Protein AF-B2WC44-F1 (afdb_monomer_lite)

Foldseek 3Di:
DDDDDPDPDVVVVVVVVVVLVVCCVVPVPVSVCVVPPDPPPPPPDDDPDPPVVVVVVVVVVVVVVVVVVVVVVVCVVVCVVVVVVVVVVVVVCVVVVD

Structure (mmCIF, N/CA/C/O backbone):
data_AF-B2WC44-F1
#
_entry.id   AF-B2WC44-F1
#
loop_
_atom_site.group_PDB
_atom_site.id
_atom_site.type_symbol
_atom_site.label_atom_id
_atom_site.label_alt_id
_atom_site.label_comp_id
_atom_site.label_asym_id
_atom_site.label_entity_id
_atom_site.label_seq_id
_atom_site.pdbx_PDB_ins_code
_atom_site.Cartn_x
_atom_site.Cartn_y
_atom_site.Cartn_z
_atom_site.occupancy
_atom_site.B_iso_or_equiv
_atom_site.auth_seq_id
_atom_site.auth_comp_id
_atom_site.auth_asym_id
_atom_site.auth_atom_id
_atom_site.pdbx_PDB_model_num
ATOM 1 N N . MET A 1 1 ? -19.543 37.722 29.250 1.00 41.69 1 MET A N 1
ATOM 2 C CA . MET A 1 1 ? -18.172 37.913 29.759 1.00 41.69 1 MET A CA 1
ATOM 3 C C . MET A 1 1 ? -17.901 36.778 30.733 1.00 41.69 1 MET A C 1
ATOM 5 O O . MET A 1 1 ? -18.285 36.881 31.885 1.00 41.69 1 MET A O 1
ATOM 9 N N . THR A 1 2 ? -17.352 35.666 30.252 1.00 38.41 2 THR A N 1
ATOM 10 C CA . THR A 1 2 ? -16.855 34.563 31.086 1.00 38.41 2 THR A CA 1
ATOM 11 C C . THR A 1 2 ? -15.733 33.884 30.315 1.00 38.41 2 THR A C 1
ATOM 13 O O . THR A 1 2 ? -15.812 33.677 29.107 1.00 38.41 2 THR A O 1
ATOM 16 N N . ILE A 1 3 ? -14.639 33.677 31.026 1.00 46.59 3 ILE A N 1
ATOM 17 C CA . ILE A 1 3 ? -13.286 33.472 30.534 1.00 46.59 3 ILE A CA 1
ATOM 18 C C . ILE A 1 3 ? -13.059 31.958 30.575 1.00 46.59 3 ILE A C 1
ATOM 20 O O . ILE A 1 3 ? -13.085 31.391 31.663 1.00 46.59 3 ILE A O 1
ATOM 24 N N . GLN A 1 4 ? -12.880 31.283 29.437 1.00 44.16 4 GLN A N 1
ATOM 25 C CA . GLN A 1 4 ? -12.336 29.920 29.444 1.00 44.16 4 GLN A CA 1
ATOM 26 C C . GLN A 1 4 ? -10.820 30.028 29.334 1.00 44.16 4 GLN A C 1
ATOM 28 O O . GLN A 1 4 ? -10.249 30.156 28.255 1.00 44.16 4 GLN A O 1
ATOM 33 N N . THR A 1 5 ? -10.182 30.059 30.499 1.00 44.47 5 THR A N 1
ATOM 34 C CA . THR A 1 5 ? -8.737 29.954 30.657 1.00 44.47 5 THR A CA 1
ATOM 35 C C . THR A 1 5 ? -8.300 28.551 30.247 1.00 44.47 5 THR A C 1
ATOM 37 O O . THR A 1 5 ? -8.583 27.569 30.933 1.00 44.47 5 THR A O 1
ATOM 40 N N . THR A 1 6 ? -7.625 28.457 29.108 1.00 52.72 6 THR A N 1
ATOM 41 C CA . THR A 1 6 ? -6.859 27.285 28.687 1.00 52.72 6 THR A CA 1
ATOM 42 C C . THR A 1 6 ? -5.605 27.188 29.553 1.00 52.72 6 THR A C 1
ATOM 44 O O . THR A 1 6 ? -4.563 27.743 29.206 1.00 52.72 6 THR A O 1
ATOM 47 N N . THR A 1 7 ? -5.708 26.520 30.697 1.00 50.88 7 THR A N 1
ATOM 48 C CA . THR A 1 7 ? -4.551 26.183 31.528 1.00 50.88 7 THR A CA 1
ATOM 49 C C . THR A 1 7 ? -4.413 24.668 31.525 1.00 50.88 7 THR A C 1
ATOM 51 O O . THR A 1 7 ? -5.183 23.965 32.176 1.00 50.88 7 THR A O 1
ATOM 54 N N . THR A 1 8 ? -3.457 24.168 30.740 1.00 55.00 8 THR A N 1
ATOM 55 C CA . THR A 1 8 ? -2.962 22.787 30.787 1.00 55.00 8 THR A CA 1
ATOM 56 C C . THR A 1 8 ? -2.292 22.573 32.143 1.00 55.00 8 THR A C 1
ATOM 58 O O . THR A 1 8 ? -1.073 22.611 32.262 1.00 55.00 8 THR A O 1
ATOM 61 N N . GLU A 1 9 ? -3.099 22.427 33.188 1.00 61.50 9 GLU A N 1
ATOM 62 C CA . GLU A 1 9 ? -2.637 22.215 34.554 1.00 61.50 9 GLU A CA 1
ATOM 63 C C . GLU A 1 9 ? -2.767 20.729 34.901 1.00 61.50 9 GLU A C 1
ATOM 65 O O . GLU A 1 9 ? -3.780 20.105 34.565 1.00 61.50 9 GLU A O 1
ATOM 70 N N . PRO A 1 10 ? -1.795 20.150 35.627 1.00 65.94 10 PRO A N 1
ATOM 71 C CA . PRO A 1 10 ? -1.817 18.748 36.063 1.00 65.94 10 PRO A CA 1
ATOM 72 C C . PRO A 1 10 ? -3.117 18.354 36.791 1.00 65.94 10 PRO A C 1
ATOM 74 O O . PRO A 1 10 ? -3.493 17.183 36.801 1.00 65.94 10 PRO A O 1
ATOM 77 N N . ILE A 1 11 ? -3.837 19.336 37.344 1.00 70.50 11 ILE A N 1
ATOM 78 C CA . ILE A 1 11 ? -5.143 19.188 37.995 1.00 70.50 11 ILE A CA 1
ATOM 79 C C . ILE A 1 11 ? -6.224 18.690 37.023 1.00 70.50 11 ILE A C 1
ATOM 81 O O . ILE A 1 11 ? -6.994 17.800 37.374 1.00 70.50 11 ILE A O 1
ATOM 85 N N . GLN A 1 12 ? -6.279 19.211 35.793 1.00 82.25 12 GLN A N 1
ATOM 86 C CA . GLN A 1 12 ? -7.280 18.772 34.813 1.00 82.25 12 GLN A CA 1
ATOM 87 C C . GLN A 1 12 ? -7.015 17.338 34.356 1.00 82.25 12 GLN A C 1
ATOM 89 O O . GLN A 1 12 ? -7.940 16.545 34.208 1.00 82.25 12 GLN A O 1
ATOM 94 N N . LEU A 1 13 ? -5.740 16.985 34.189 1.00 85.56 13 LEU A N 1
ATOM 95 C CA . LEU A 1 13 ? -5.342 15.637 33.805 1.00 85.56 13 LEU A CA 1
ATOM 96 C C . LEU A 1 13 ? -5.676 14.626 34.908 1.00 85.56 13 LEU A C 1
ATOM 98 O O . LEU A 1 13 ? -6.230 13.569 34.617 1.00 85.56 13 LEU A O 1
ATOM 102 N N . ALA A 1 14 ? -5.410 14.964 36.172 1.00 88.81 14 ALA A N 1
ATOM 103 C CA . ALA A 1 14 ? -5.788 14.127 37.308 1.00 88.81 14 ALA A CA 1
ATOM 104 C C . ALA A 1 14 ? -7.308 13.903 37.384 1.00 88.81 14 ALA A C 1
ATOM 106 O O . ALA A 1 14 ? -7.742 12.777 37.624 1.00 88.81 14 ALA A O 1
ATOM 107 N N . GLN A 1 15 ? -8.111 14.939 37.116 1.00 87.38 15 GLN A N 1
ATOM 108 C CA . GLN A 1 15 ? -9.569 14.824 37.080 1.00 87.38 15 GLN A CA 1
ATOM 109 C C . GLN A 1 15 ? -10.037 13.889 35.959 1.00 87.38 15 GLN A C 1
ATOM 111 O O . GLN A 1 15 ? -10.810 12.973 36.215 1.00 87.38 15 GLN A O 1
ATOM 116 N N . ILE A 1 16 ? -9.506 14.051 34.743 1.00 89.44 16 ILE A N 1
ATOM 117 C CA . ILE A 1 16 ? -9.841 13.189 33.599 1.00 89.44 16 ILE A CA 1
ATOM 118 C C . ILE A 1 16 ? -9.464 11.727 33.880 1.00 89.44 16 ILE A C 1
ATOM 120 O O . ILE A 1 16 ? -10.231 10.817 33.570 1.00 89.44 16 ILE A O 1
ATOM 124 N N . LEU A 1 17 ? -8.300 11.478 34.489 1.00 89.06 17 LEU A N 1
ATOM 125 C CA . LEU A 1 17 ? -7.885 10.124 34.865 1.00 89.06 17 LEU A CA 1
ATOM 126 C C . LEU A 1 17 ? -8.759 9.536 35.981 1.00 89.06 17 LEU A C 1
ATOM 128 O O . LEU A 1 17 ? -9.058 8.342 35.949 1.00 89.06 17 LEU A O 1
ATOM 132 N N . SER A 1 18 ? -9.185 10.360 36.941 1.00 91.19 18 SER A N 1
ATOM 133 C CA . SER A 1 18 ? -10.131 9.956 37.982 1.00 91.19 18 SER A CA 1
ATOM 134 C C . SER A 1 18 ? -11.479 9.567 37.371 1.00 91.19 18 SER A C 1
ATOM 136 O O . SER A 1 18 ? -11.984 8.480 37.650 1.00 91.19 18 SER A O 1
ATOM 138 N N . ASP A 1 19 ? -12.017 10.402 36.479 1.00 89.81 19 ASP A N 1
ATOM 139 C CA . ASP A 1 19 ? -13.291 10.167 35.797 1.00 89.81 19 ASP A CA 1
ATOM 140 C C . ASP A 1 19 ? -13.231 8.907 34.914 1.00 89.81 19 ASP A C 1
ATOM 142 O O . ASP A 1 19 ? -14.149 8.086 34.945 1.00 89.81 19 ASP A O 1
ATOM 146 N N . LEU A 1 20 ? -12.124 8.680 34.191 1.00 89.38 20 LEU A N 1
ATOM 147 C CA . LEU A 1 20 ? -11.918 7.452 33.411 1.00 89.38 20 LEU A CA 1
ATOM 148 C C . LEU A 1 20 ? -11.824 6.203 34.290 1.00 89.38 20 LEU A C 1
ATOM 150 O O . LEU A 1 20 ? -12.330 5.147 33.909 1.00 89.38 20 LEU A O 1
ATOM 154 N N . ASN A 1 21 ? -11.193 6.294 35.461 1.00 89.75 21 ASN A N 1
ATOM 155 C CA . ASN A 1 21 ? -11.090 5.163 36.377 1.00 89.75 21 ASN A CA 1
ATOM 156 C C . ASN A 1 21 ? -12.447 4.815 37.012 1.00 89.75 21 ASN A C 1
ATOM 158 O O . ASN A 1 21 ? -12.797 3.638 37.105 1.00 89.75 21 ASN A O 1
ATOM 162 N N . SER A 1 22 ? -13.239 5.824 37.386 1.00 90.25 22 SER A N 1
ATOM 163 C CA . SER A 1 22 ? -14.622 5.634 37.834 1.00 90.25 22 SER A CA 1
ATOM 164 C C . SER A 1 22 ? -15.498 5.044 36.730 1.00 90.25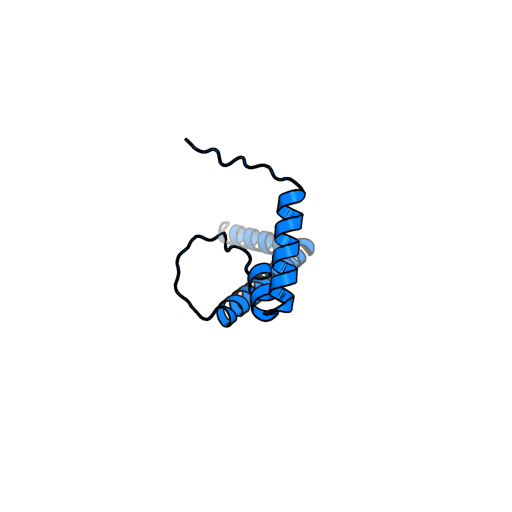 22 SER A C 1
ATOM 166 O O . SER A 1 22 ? -16.236 4.092 36.979 1.00 90.25 22 SER A O 1
ATOM 168 N N . LEU A 1 23 ? -15.379 5.542 35.496 1.00 87.88 23 LEU A N 1
ATOM 169 C CA . LEU A 1 23 ? -16.125 5.005 34.362 1.00 87.88 23 LEU A CA 1
ATOM 170 C C . LEU A 1 23 ? -15.734 3.555 34.073 1.00 87.88 23 LEU A C 1
ATOM 172 O O . LEU A 1 23 ? -16.614 2.737 33.856 1.00 87.88 23 LEU A O 1
ATOM 176 N N . ARG A 1 24 ? -14.447 3.198 34.165 1.00 87.81 24 ARG A N 1
ATOM 177 C CA . ARG A 1 24 ? -13.984 1.810 34.017 1.00 87.81 24 ARG A CA 1
ATOM 178 C C . ARG A 1 24 ? -14.586 0.869 35.066 1.00 87.81 24 ARG A C 1
ATOM 180 O O . ARG A 1 24 ? -14.791 -0.302 34.761 1.00 87.81 24 ARG A O 1
ATOM 187 N N . ALA A 1 25 ? -14.847 1.352 36.282 1.00 85.88 25 ALA A N 1
ATOM 188 C CA . ALA A 1 25 ? -15.472 0.554 37.337 1.00 85.88 25 ALA A CA 1
ATOM 189 C C . ALA A 1 25 ? -16.966 0.286 37.072 1.00 85.88 25 ALA A C 1
ATOM 191 O O . ALA A 1 25 ? -17.466 -0.770 37.455 1.00 85.88 25 ALA A O 1
ATOM 192 N N . CYS A 1 26 ? -17.660 1.217 36.410 1.00 88.81 26 CYS A N 1
ATOM 193 C CA . CYS A 1 26 ? -19.083 1.098 36.079 1.00 88.81 26 CYS A CA 1
ATOM 194 C C . CYS A 1 26 ? -19.330 0.424 34.717 1.00 88.81 26 CYS A C 1
ATOM 196 O O . CYS A 1 26 ? -20.217 -0.416 34.601 1.00 88.81 26 CYS A O 1
ATOM 198 N N . ASP A 1 27 ? -18.552 0.794 33.698 1.00 89.38 27 ASP A N 1
ATOM 199 C CA . ASP A 1 27 ? -18.620 0.287 32.327 1.00 89.38 27 ASP A CA 1
ATOM 200 C C . ASP A 1 27 ? -17.212 0.249 31.685 1.00 89.38 27 ASP A C 1
ATOM 202 O O . ASP A 1 27 ? -16.719 1.241 31.125 1.00 89.38 27 ASP A O 1
ATOM 206 N N . PRO A 1 28 ? -16.545 -0.918 31.729 1.00 87.62 28 PRO A N 1
ATOM 207 C CA . PRO A 1 28 ? -15.235 -1.101 31.117 1.00 87.62 28 PRO A CA 1
ATOM 208 C C . PRO A 1 28 ? -15.232 -0.893 29.595 1.00 87.62 28 PRO A C 1
ATOM 210 O O . PRO A 1 28 ? -14.202 -0.504 29.040 1.00 87.62 28 PRO A O 1
ATOM 213 N N . SER A 1 29 ? -16.352 -1.163 28.915 1.00 85.56 29 SER A N 1
ATOM 214 C CA . SER A 1 29 ? -16.448 -1.074 27.456 1.00 85.56 29 SER A CA 1
ATOM 215 C C . SER A 1 29 ? -16.510 0.383 27.004 1.00 85.56 29 SER A C 1
ATOM 217 O O . SER A 1 29 ? -15.743 0.782 26.123 1.00 85.56 29 SER A O 1
ATOM 219 N N . ALA A 1 30 ? -17.330 1.201 27.669 1.00 83.00 30 ALA A N 1
ATOM 220 C CA . ALA A 1 30 ? -17.410 2.636 27.404 1.00 83.00 30 ALA A CA 1
ATOM 221 C C . ALA A 1 30 ? -16.078 3.355 27.683 1.00 83.00 30 ALA A C 1
ATOM 223 O O . ALA A 1 30 ? -15.644 4.188 26.886 1.00 83.00 30 ALA A O 1
ATOM 224 N N . ALA A 1 31 ? -15.385 2.999 28.771 1.00 86.62 31 ALA A N 1
ATOM 225 C CA . ALA A 1 31 ? -14.075 3.570 29.088 1.00 86.62 31 ALA A CA 1
ATOM 226 C C . ALA A 1 31 ? -13.025 3.268 27.999 1.00 86.62 31 ALA A C 1
ATOM 228 O O . ALA A 1 31 ? -12.264 4.153 27.602 1.00 86.62 31 ALA A O 1
ATOM 229 N N . LEU A 1 32 ? -13.001 2.035 27.477 1.00 84.44 32 LEU A N 1
ATOM 230 C CA . LEU A 1 32 ? -12.091 1.638 26.399 1.00 84.44 32 LEU A CA 1
ATOM 231 C C . LEU A 1 32 ? -12.435 2.366 25.092 1.00 84.44 32 LEU A C 1
ATOM 233 O O . LEU A 1 32 ? -11.534 2.853 24.409 1.00 84.44 32 LEU A O 1
ATOM 237 N N . ALA A 1 33 ? -13.723 2.513 24.773 1.00 85.12 33 ALA A N 1
ATOM 238 C CA . ALA A 1 33 ? -14.176 3.243 23.591 1.00 85.12 33 ALA A CA 1
ATOM 239 C C . ALA A 1 33 ? -13.693 4.704 23.586 1.00 85.12 33 ALA A C 1
ATOM 241 O O . ALA A 1 33 ? -13.211 5.173 22.564 1.00 85.12 33 ALA A O 1
ATOM 242 N N . LEU A 1 34 ? -13.727 5.407 24.723 1.00 82.75 34 LEU A N 1
ATOM 243 C CA . LEU A 1 34 ? -13.266 6.801 24.807 1.00 82.75 34 LEU A CA 1
ATOM 244 C C . LEU A 1 34 ? -11.748 6.959 24.631 1.00 82.75 34 LEU A C 1
ATOM 246 O O . LEU A 1 34 ? -11.302 7.935 24.035 1.00 82.75 34 LEU A O 1
ATOM 250 N N . VAL A 1 35 ? -10.951 6.008 25.129 1.00 83.25 35 VAL A N 1
ATOM 251 C CA . VAL A 1 35 ? -9.481 6.032 24.981 1.00 83.25 35 VAL A CA 1
ATOM 252 C C . VAL A 1 35 ? -9.050 5.605 23.576 1.00 83.25 35 VAL A C 1
ATOM 254 O O . VAL A 1 35 ? -8.064 6.109 23.041 1.00 83.25 35 VAL A O 1
ATOM 257 N N . SER A 1 36 ? -9.782 4.668 22.975 1.00 82.12 36 SER A N 1
ATOM 258 C CA . SER A 1 36 ? -9.507 4.162 21.625 1.00 82.12 36 SER A CA 1
ATOM 259 C C . SER A 1 36 ? -10.093 5.037 20.517 1.00 82.12 36 SER A C 1
ATOM 261 O O . SER A 1 36 ? -9.591 4.996 19.393 1.00 82.12 36 SER A O 1
ATOM 263 N N . ALA A 1 37 ? -11.094 5.870 20.825 1.00 73.06 37 ALA A N 1
ATOM 264 C CA . ALA A 1 37 ? -11.619 6.900 19.940 1.00 73.06 37 ALA A CA 1
ATOM 265 C C . ALA A 1 37 ? -10.579 8.010 19.761 1.00 73.06 37 ALA A C 1
ATOM 267 O O . ALA A 1 37 ? -10.638 9.090 20.349 1.00 73.06 37 ALA A O 1
ATOM 268 N N . ARG A 1 38 ? -9.589 7.734 18.916 1.00 66.56 38 ARG A N 1
ATOM 269 C CA . ARG A 1 38 ? -8.680 8.749 18.405 1.00 66.56 38 ARG A CA 1
ATOM 270 C C . ARG A 1 38 ? -9.543 9.784 17.674 1.00 66.56 38 ARG A C 1
ATOM 272 O O . ARG A 1 38 ? -10.311 9.380 16.798 1.00 66.56 38 ARG A O 1
ATOM 279 N N . PRO A 1 39 ? -9.469 11.086 18.005 1.00 58.94 39 PRO A N 1
ATOM 280 C CA . PRO A 1 39 ? -10.213 12.089 17.262 1.00 58.94 39 PRO A CA 1
ATOM 281 C C . PRO A 1 39 ? -9.764 11.997 15.807 1.00 58.94 39 PRO A C 1
ATOM 283 O O . PRO A 1 39 ? -8.595 12.226 15.492 1.00 58.94 39 PRO A O 1
ATOM 286 N N . ASN A 1 40 ? -10.679 11.584 14.934 1.00 53.91 40 ASN A N 1
ATOM 287 C CA . ASN A 1 40 ? -10.431 11.549 13.508 1.00 53.91 40 ASN A CA 1
ATOM 288 C C . ASN A 1 40 ? -10.324 13.014 13.074 1.00 53.91 40 ASN A C 1
ATOM 290 O O . ASN A 1 40 ? -11.329 13.690 12.877 1.00 53.91 40 ASN A O 1
ATOM 294 N N . THR A 1 41 ? -9.104 13.542 12.984 1.00 53.25 41 THR A N 1
ATOM 295 C CA . THR A 1 41 ? -8.847 14.911 12.508 1.00 53.25 41 THR A CA 1
ATOM 296 C C . THR A 1 41 ? -9.197 15.082 11.028 1.00 53.25 41 THR A C 1
ATOM 298 O O . THR A 1 41 ? -9.035 16.165 10.476 1.00 53.25 41 THR A O 1
ATOM 301 N N . ASN A 1 42 ? -9.705 14.032 10.381 1.00 47.66 42 ASN A N 1
ATOM 302 C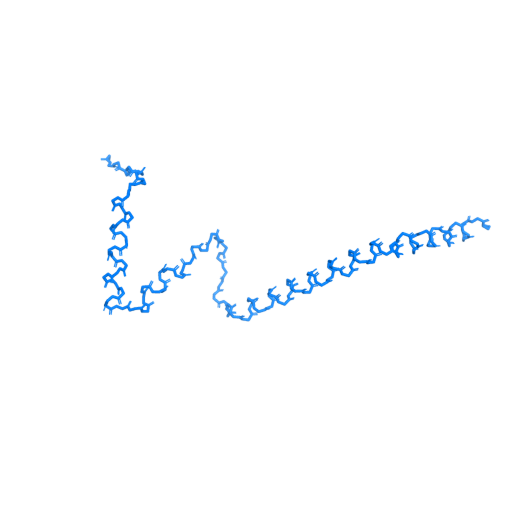 CA . ASN A 1 42 ? -10.283 14.088 9.055 1.00 47.66 42 ASN A CA 1
ATOM 303 C C . ASN A 1 42 ? -11.764 14.457 9.168 1.00 47.66 42 ASN A C 1
ATOM 305 O O . ASN A 1 42 ? -12.641 13.599 9.229 1.00 47.66 42 ASN A O 1
ATOM 309 N N . THR A 1 43 ? -12.045 15.755 9.133 1.00 49.47 43 THR A N 1
ATOM 310 C CA . THR A 1 43 ? -13.379 16.347 8.943 1.00 49.47 43 THR A CA 1
ATOM 311 C C . THR A 1 43 ? -13.979 16.078 7.553 1.00 49.47 43 THR A C 1
ATOM 313 O O . THR A 1 43 ? -14.782 16.865 7.058 1.00 49.47 43 THR A O 1
ATOM 316 N N . ASN A 1 44 ? -13.654 14.952 6.915 1.00 45.72 44 ASN A N 1
ATOM 317 C CA . ASN A 1 44 ? -14.325 14.528 5.695 1.00 45.72 44 ASN A CA 1
ATOM 318 C C . ASN A 1 44 ? -15.465 13.586 6.061 1.00 45.72 44 ASN A C 1
ATOM 320 O O . ASN A 1 44 ? -15.308 12.367 6.111 1.00 45.72 44 ASN A O 1
ATOM 324 N N . THR A 1 45 ? -16.624 14.196 6.311 1.00 51.75 45 THR A N 1
ATOM 325 C CA . THR A 1 45 ? -17.941 13.563 6.266 1.00 51.75 45 THR A CA 1
ATOM 326 C C . THR A 1 45 ? -18.020 12.611 5.077 1.00 51.75 45 THR A C 1
ATOM 328 O O . THR A 1 45 ? -18.250 13.029 3.946 1.00 51.75 45 THR A O 1
ATOM 331 N N . THR A 1 46 ? -17.846 11.320 5.333 1.00 49.88 46 THR A N 1
ATOM 332 C CA . THR A 1 46 ? -18.254 10.272 4.405 1.00 49.88 46 THR A CA 1
ATOM 333 C C . THR A 1 46 ? -18.814 9.126 5.234 1.00 49.88 46 THR A C 1
ATOM 335 O O . THR A 1 46 ? -18.246 8.752 6.254 1.00 49.88 46 THR A O 1
ATOM 338 N N . ALA A 1 47 ? -20.000 8.686 4.824 1.00 51.09 47 ALA A N 1
ATOM 339 C CA . ALA A 1 47 ? -20.915 7.745 5.461 1.00 51.09 47 ALA A CA 1
ATOM 340 C C . ALA A 1 47 ? -20.261 6.493 6.089 1.00 51.09 47 ALA A C 1
ATOM 342 O O . ALA A 1 47 ? -19.165 6.108 5.674 1.00 51.09 47 ALA A O 1
ATOM 343 N N . PRO A 1 48 ? -20.952 5.803 7.027 1.00 50.88 48 PRO A N 1
ATOM 344 C CA . PRO A 1 48 ? -20.477 4.551 7.609 1.00 50.88 48 PRO A CA 1
ATOM 345 C C . PRO A 1 48 ? -20.386 3.482 6.513 1.00 50.88 48 PRO A C 1
ATOM 347 O O . PRO A 1 48 ? -21.355 2.812 6.172 1.00 50.88 48 PRO A O 1
ATOM 350 N N . THR A 1 49 ? -19.200 3.363 5.935 1.00 59.00 49 THR A N 1
ATOM 351 C CA . THR A 1 49 ? -18.778 2.266 5.061 1.00 59.00 49 THR A CA 1
ATOM 352 C C . THR A 1 49 ? -18.014 1.294 5.965 1.00 59.00 49 THR A C 1
ATOM 354 O O . THR A 1 49 ? -17.363 1.771 6.898 1.00 59.00 49 THR A O 1
ATOM 357 N N . PRO A 1 50 ? -18.117 -0.040 5.802 1.00 54.12 50 PRO A N 1
ATOM 358 C CA . PRO A 1 50 ? -17.502 -0.996 6.726 1.00 54.12 50 PRO A CA 1
ATOM 359 C C . PRO A 1 50 ? -15.991 -0.752 6.841 1.00 54.12 50 PRO A C 1
ATOM 361 O O . PRO A 1 50 ? -15.220 -1.124 5.959 1.00 54.12 50 PRO A O 1
ATOM 364 N N . ALA A 1 51 ? -15.585 -0.117 7.945 1.00 58.97 51 ALA A N 1
ATOM 365 C CA . ALA A 1 51 ? -14.217 0.336 8.190 1.00 58.97 51 ALA A CA 1
ATOM 366 C C . ALA A 1 51 ? -13.196 -0.811 8.120 1.00 58.97 51 ALA A C 1
ATOM 368 O O . ALA A 1 51 ? -12.086 -0.612 7.644 1.00 58.97 51 ALA A O 1
ATOM 369 N N . SER A 1 52 ? -13.608 -2.030 8.484 1.00 59.84 52 SER A N 1
ATOM 370 C CA . SER A 1 52 ? -12.755 -3.224 8.436 1.00 59.84 52 SER A CA 1
ATOM 371 C C . SER A 1 52 ? -12.247 -3.535 7.025 1.00 59.84 52 SER A C 1
ATOM 373 O O . SER A 1 52 ? -11.054 -3.728 6.840 1.00 59.84 52 SER A O 1
ATOM 375 N N . THR A 1 53 ? -13.113 -3.544 6.009 1.00 60.09 53 THR A N 1
ATOM 376 C CA . THR A 1 53 ? -12.683 -3.922 4.652 1.00 60.09 53 THR A CA 1
ATOM 377 C C . THR A 1 53 ? -11.811 -2.839 4.024 1.00 60.09 53 THR A C 1
ATOM 379 O O . THR A 1 53 ? -10.887 -3.139 3.273 1.00 60.09 53 THR A O 1
ATOM 382 N N . GLN A 1 54 ? -12.085 -1.571 4.332 1.00 65.31 54 GLN A N 1
ATOM 383 C CA . GLN A 1 54 ? -11.327 -0.457 3.775 1.00 65.31 54 GLN A CA 1
ATOM 384 C C . GLN A 1 54 ? -9.922 -0.372 4.388 1.00 65.31 54 GLN A C 1
ATOM 386 O O . GLN A 1 54 ? -8.956 -0.225 3.641 1.00 65.31 54 GLN A O 1
ATOM 391 N N . GLU A 1 55 ? -9.790 -0.564 5.704 1.00 72.94 55 GLU A N 1
ATOM 392 C CA . GLU A 1 55 ? -8.490 -0.648 6.383 1.00 72.94 55 GLU A CA 1
ATOM 393 C C . GLU A 1 55 ? -7.635 -1.805 5.853 1.00 72.94 55 GLU A C 1
ATOM 395 O O . GLU A 1 55 ? -6.457 -1.600 5.554 1.00 72.94 55 GLU A O 1
ATOM 400 N N . ASP A 1 56 ? -8.228 -2.981 5.633 1.00 77.69 56 ASP A N 1
ATOM 401 C CA . ASP A 1 56 ? -7.512 -4.130 5.070 1.00 77.69 56 ASP A CA 1
ATOM 402 C C . ASP A 1 56 ? -6.992 -3.833 3.651 1.00 77.69 56 ASP A C 1
ATOM 404 O O . ASP A 1 56 ? -5.835 -4.113 3.332 1.00 77.69 56 ASP A O 1
ATOM 408 N N . THR A 1 57 ? -7.799 -3.185 2.800 1.00 89.31 57 THR A N 1
ATOM 409 C CA . THR A 1 57 ? -7.357 -2.796 1.444 1.00 89.31 57 THR A CA 1
ATOM 410 C C . THR A 1 57 ? -6.286 -1.705 1.441 1.00 89.31 57 THR A C 1
ATOM 412 O O . THR A 1 57 ? -5.433 -1.667 0.553 1.00 89.31 57 THR A O 1
ATOM 415 N N . GLU A 1 58 ? -6.318 -0.785 2.405 1.00 90.19 58 GLU A N 1
ATOM 416 C CA . GLU A 1 58 ? -5.291 0.243 2.587 1.00 90.19 58 GLU A CA 1
ATOM 417 C C . GLU A 1 58 ? -3.967 -0.398 3.022 1.00 90.19 58 GLU A C 1
ATOM 419 O O . GLU A 1 58 ? -2.909 -0.076 2.480 1.00 90.19 58 GLU A O 1
ATOM 424 N N . LEU A 1 59 ? -4.038 -1.352 3.956 1.00 93.56 59 LEU A N 1
ATOM 425 C CA . LEU A 1 59 ? -2.886 -2.080 4.473 1.00 93.56 59 LEU A CA 1
ATOM 426 C C . LEU A 1 59 ? -2.220 -2.925 3.382 1.00 93.56 59 LEU A C 1
ATOM 428 O O . LEU A 1 59 ? -0.996 -2.893 3.252 1.00 93.56 59 LEU A O 1
ATOM 432 N N . GLU A 1 60 ? -3.003 -3.649 2.580 1.00 94.44 60 GLU A N 1
ATOM 433 C CA . GLU A 1 60 ? -2.476 -4.414 1.443 1.00 94.44 60 GLU A CA 1
ATOM 434 C C . GLU A 1 60 ? -1.814 -3.495 0.412 1.00 94.44 60 GLU A C 1
ATOM 436 O O . GLU A 1 60 ? -0.665 -3.722 0.030 1.00 94.44 60 GLU A O 1
ATOM 441 N N . ARG A 1 61 ? -2.452 -2.369 0.064 1.00 95.62 61 ARG A N 1
ATOM 442 C CA . ARG A 1 61 ? -1.837 -1.375 -0.830 1.00 95.62 61 ARG A CA 1
ATOM 443 C C . ARG A 1 61 ? -0.531 -0.815 -0.271 1.00 95.62 61 ARG A C 1
ATOM 445 O O . ARG A 1 61 ? 0.421 -0.634 -1.027 1.00 95.62 61 ARG A O 1
ATOM 452 N N . ALA A 1 62 ? -0.454 -0.553 1.033 1.00 96.12 62 ALA A N 1
ATOM 453 C CA . ALA A 1 62 ? 0.772 -0.077 1.667 1.00 96.12 62 ALA A CA 1
ATOM 454 C C . ALA A 1 62 ? 1.903 -1.120 1.596 1.00 96.12 62 ALA A C 1
ATOM 456 O O . ALA A 1 62 ? 3.052 -0.756 1.329 1.00 96.12 62 ALA A O 1
ATOM 457 N N . LYS A 1 63 ? 1.590 -2.411 1.784 1.00 95.94 63 LYS A N 1
ATOM 458 C CA . LYS A 1 63 ? 2.558 -3.513 1.635 1.00 95.94 63 LYS A CA 1
ATOM 459 C C . LYS A 1 63 ? 3.072 -3.620 0.202 1.00 9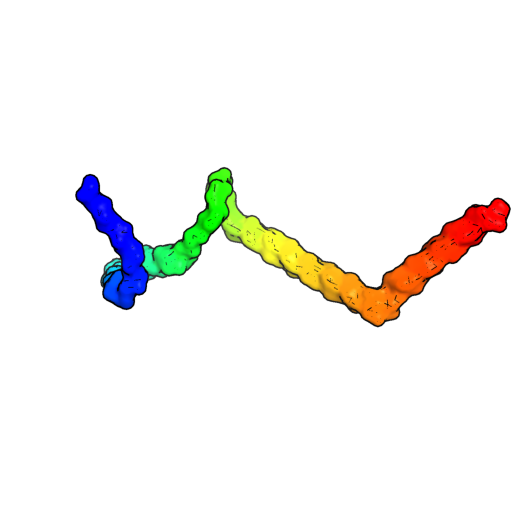5.94 63 LYS A C 1
ATOM 461 O O . LYS A 1 63 ? 4.284 -3.725 0.006 1.00 95.94 63 LYS A O 1
ATOM 466 N N . ASP A 1 64 ? 2.180 -3.534 -0.781 1.00 96.88 64 ASP A N 1
ATOM 467 C CA . ASP A 1 64 ? 2.545 -3.566 -2.200 1.00 96.88 64 ASP A CA 1
ATOM 468 C C . ASP A 1 64 ? 3.489 -2.416 -2.562 1.00 96.88 64 ASP A C 1
ATOM 470 O O . ASP A 1 64 ? 4.508 -2.617 -3.227 1.00 96.88 64 ASP A O 1
ATOM 474 N N . LEU A 1 65 ? 3.203 -1.213 -2.060 1.00 97.31 65 LEU A N 1
ATOM 475 C CA . LEU A 1 65 ? 4.035 -0.029 -2.275 1.00 97.31 65 LEU A CA 1
ATOM 476 C C . LEU A 1 65 ? 5.432 -0.191 -1.662 1.00 97.31 65 LEU A C 1
ATOM 478 O O . LEU A 1 65 ? 6.432 0.192 -2.273 1.00 97.31 65 LEU A O 1
ATOM 482 N N . LEU A 1 66 ? 5.515 -0.796 -0.474 1.00 97.38 66 LEU A N 1
ATOM 483 C CA . LEU A 1 66 ? 6.782 -1.061 0.205 1.00 97.38 66 LEU A CA 1
ATOM 484 C C . LEU A 1 66 ? 7.625 -2.097 -0.552 1.00 97.38 66 LEU A C 1
ATOM 486 O O . LEU A 1 66 ? 8.830 -1.905 -0.735 1.00 97.38 66 LEU A O 1
ATOM 490 N N . LYS A 1 67 ? 6.984 -3.171 -1.026 1.00 97.50 67 LYS A N 1
ATOM 491 C CA . LYS A 1 67 ? 7.619 -4.201 -1.852 1.00 97.50 67 LYS A CA 1
ATOM 492 C C . LYS A 1 67 ? 8.151 -3.603 -3.153 1.00 97.50 67 LYS A C 1
ATOM 494 O O . LYS A 1 67 ? 9.322 -3.795 -3.474 1.00 97.50 67 LYS A O 1
ATOM 499 N N . LEU A 1 68 ? 7.334 -2.810 -3.845 1.00 97.00 68 LEU A N 1
ATOM 500 C CA . LEU A 1 68 ? 7.742 -2.133 -5.073 1.00 97.00 68 LEU A CA 1
ATOM 501 C C . LEU A 1 68 ? 8.933 -1.193 -4.831 1.00 97.00 68 LEU A C 1
ATOM 503 O O . LEU A 1 68 ? 9.889 -1.196 -5.603 1.00 97.00 68 LEU A O 1
ATOM 507 N N . HIS A 1 69 ? 8.915 -0.413 -3.744 1.00 96.44 69 HIS A N 1
ATOM 508 C CA . HIS A 1 69 ? 10.040 0.451 -3.380 1.00 96.44 69 HIS A CA 1
ATOM 509 C C . HIS A 1 69 ? 11.332 -0.348 -3.184 1.00 96.44 69 HIS A C 1
ATOM 511 O O . HIS A 1 69 ? 12.390 0.061 -3.668 1.00 96.44 69 HIS A O 1
ATOM 517 N N . TYR A 1 70 ? 11.247 -1.481 -2.489 1.00 97.12 70 TYR A N 1
ATOM 518 C CA . TYR A 1 70 ? 12.389 -2.355 -2.259 1.00 97.12 70 TYR A CA 1
ATOM 519 C C . TYR A 1 70 ? 12.961 -2.895 -3.575 1.00 97.12 70 TYR A C 1
ATOM 521 O O . TYR A 1 70 ? 14.155 -2.741 -3.826 1.00 97.12 70 TYR A O 1
ATOM 529 N N . GLU A 1 71 ? 12.112 -3.440 -4.448 1.00 94.94 71 GLU A N 1
ATOM 530 C CA . GLU A 1 71 ? 12.522 -3.984 -5.749 1.00 94.94 71 GLU A CA 1
ATOM 531 C C . GLU A 1 71 ? 13.189 -2.921 -6.632 1.00 94.94 71 GLU A C 1
ATOM 533 O O . GLU A 1 71 ? 14.267 -3.150 -7.188 1.00 94.94 71 GLU A O 1
ATOM 538 N N . VAL A 1 72 ? 12.598 -1.723 -6.712 1.00 93.50 72 VAL A N 1
ATOM 539 C CA . VAL A 1 72 ? 13.168 -0.595 -7.465 1.00 93.50 72 VAL A CA 1
ATOM 540 C C . VAL A 1 72 ? 14.513 -0.175 -6.877 1.00 93.50 72 VAL A C 1
ATOM 542 O O . VAL A 1 72 ? 15.467 0.066 -7.620 1.00 93.50 72 VAL A O 1
ATOM 545 N N . LYS A 1 73 ? 14.623 -0.110 -5.546 1.00 94.44 73 LYS A N 1
ATOM 546 C CA . LYS A 1 73 ? 15.868 0.249 -4.863 1.00 94.44 73 LYS A CA 1
ATOM 547 C C . LYS A 1 73 ? 16.963 -0.786 -5.106 1.00 94.44 73 LYS A C 1
ATOM 549 O O . LYS A 1 73 ? 18.096 -0.399 -5.382 1.00 94.44 73 LYS A O 1
ATOM 554 N N . GLU A 1 74 ? 16.646 -2.076 -5.060 1.00 93.31 74 GLU A N 1
ATOM 555 C CA . GLU A 1 74 ? 17.601 -3.139 -5.379 1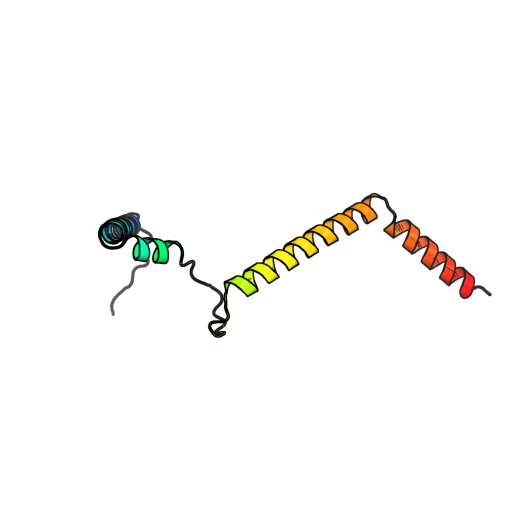.00 93.31 74 GLU A CA 1
ATOM 556 C C . GLU A 1 74 ? 18.030 -3.117 -6.845 1.00 93.31 74 GLU A C 1
ATOM 558 O O . GLU A 1 74 ? 19.219 -3.242 -7.128 1.00 93.31 74 GLU A O 1
ATOM 563 N N . ALA A 1 75 ? 17.100 -2.941 -7.787 1.00 87.94 75 ALA A N 1
ATOM 564 C CA . ALA A 1 75 ? 17.425 -2.824 -9.211 1.00 87.94 75 ALA A CA 1
ATOM 565 C C . ALA A 1 75 ? 18.309 -1.594 -9.487 1.00 87.94 75 ALA A C 1
ATOM 567 O O . ALA A 1 75 ? 19.250 -1.647 -10.287 1.00 87.94 75 ALA A O 1
ATOM 568 N N . HIS A 1 76 ? 18.054 -0.490 -8.779 1.00 89.94 76 HIS A N 1
ATOM 569 C CA . HIS A 1 76 ? 18.883 0.708 -8.826 1.00 89.94 76 HIS A CA 1
ATOM 570 C C . HIS A 1 76 ? 20.282 0.460 -8.241 1.00 89.94 76 HIS A C 1
ATOM 572 O O . HIS A 1 76 ? 21.275 0.791 -8.886 1.00 89.94 76 HIS A O 1
ATOM 578 N N . MET A 1 77 ? 20.385 -0.183 -7.072 1.00 88.19 77 MET A N 1
ATOM 579 C CA . MET A 1 77 ? 21.673 -0.544 -6.462 1.00 88.19 77 MET A CA 1
ATOM 580 C C . MET A 1 77 ? 22.483 -1.524 -7.318 1.00 88.19 77 MET A C 1
ATOM 582 O O . MET A 1 77 ? 23.700 -1.393 -7.411 1.00 88.19 77 MET A O 1
ATOM 586 N N . ARG A 1 78 ? 21.820 -2.468 -7.994 1.00 89.38 78 ARG A N 1
ATOM 587 C CA . ARG A 1 78 ? 22.442 -3.391 -8.961 1.00 89.38 78 ARG A CA 1
ATOM 588 C C . ARG A 1 78 ? 22.844 -2.716 -10.278 1.00 89.38 78 ARG A C 1
ATOM 590 O O . ARG A 1 78 ? 23.448 -3.356 -11.144 1.00 89.38 78 ARG A O 1
ATOM 597 N N . GLY A 1 79 ? 22.497 -1.441 -10.464 1.00 86.38 79 GLY A N 1
ATOM 598 C CA . GLY A 1 79 ? 22.775 -0.675 -11.678 1.00 86.38 79 GLY A CA 1
ATOM 599 C C . GLY A 1 79 ? 22.020 -1.174 -12.914 1.00 86.38 79 GLY A C 1
ATOM 600 O O . GLY A 1 79 ? 22.367 -0.798 -14.031 1.00 86.38 79 GLY A O 1
ATOM 601 N N . GLU A 1 80 ? 21.003 -2.022 -12.737 1.00 86.56 80 GLU A N 1
ATOM 602 C CA . GLU A 1 80 ? 20.199 -2.594 -13.827 1.00 86.56 80 GLU A CA 1
ATOM 603 C C . GLU A 1 80 ? 19.439 -1.503 -14.578 1.00 86.56 80 GLU A C 1
ATOM 605 O O . GLU A 1 80 ? 19.434 -1.485 -15.808 1.00 86.56 80 GLU A O 1
ATOM 610 N N . LEU A 1 81 ? 18.892 -0.531 -13.841 1.00 81.75 81 LEU A N 1
ATOM 611 C CA . LEU A 1 81 ? 18.191 0.616 -14.417 1.00 81.75 81 LEU A CA 1
ATOM 612 C C . LEU A 1 81 ? 19.104 1.466 -15.314 1.00 81.75 81 LEU A C 1
ATOM 614 O O . LEU A 1 81 ? 18.701 1.884 -16.396 1.00 81.75 81 LEU A O 1
ATOM 618 N N . GLY A 1 82 ? 20.343 1.706 -14.873 1.00 83.44 82 GLY A N 1
ATOM 619 C CA . GLY A 1 82 ? 21.321 2.489 -15.629 1.00 83.44 82 GLY A CA 1
ATOM 620 C C . GLY A 1 82 ? 21.755 1.785 -16.914 1.00 83.44 82 GLY A C 1
ATOM 621 O O . GLY A 1 82 ? 21.787 2.414 -17.971 1.00 83.44 82 GLY A O 1
ATOM 622 N N . ARG A 1 83 ? 22.018 0.471 -16.838 1.00 85.06 83 ARG A N 1
ATOM 623 C CA . ARG A 1 83 ? 22.364 -0.345 -18.013 1.00 85.06 83 ARG A CA 1
ATOM 624 C C . ARG A 1 83 ? 21.227 -0.390 -19.028 1.00 85.06 83 ARG A C 1
ATOM 626 O O . ARG A 1 83 ? 21.451 -0.057 -20.186 1.00 85.06 83 ARG A O 1
ATOM 633 N N . GLY A 1 84 ? 20.004 -0.694 -18.589 1.00 86.12 84 GLY A N 1
ATOM 634 C CA . GLY A 1 84 ? 18.844 -0.736 -19.483 1.00 86.12 84 GLY A CA 1
ATOM 635 C C . GLY A 1 84 ? 18.564 0.614 -20.154 1.00 86.12 84 GLY A C 1
ATOM 636 O O . GLY A 1 84 ? 18.276 0.675 -21.348 1.00 86.12 84 GLY A O 1
ATOM 637 N N . LEU A 1 85 ? 18.722 1.722 -19.420 1.00 85.88 85 LEU A N 1
ATOM 638 C CA . LEU A 1 85 ? 18.573 3.067 -19.978 1.00 85.88 85 LEU A CA 1
ATOM 639 C C . LEU A 1 85 ? 19.658 3.389 -21.019 1.00 85.88 85 LEU A C 1
ATOM 641 O O . LEU A 1 85 ? 19.366 4.012 -22.041 1.00 85.88 85 LEU A O 1
ATOM 645 N N . GLN A 1 86 ? 20.904 2.980 -20.778 1.00 89.06 86 GLN A N 1
ATOM 646 C CA . GLN A 1 86 ? 21.995 3.165 -21.733 1.00 89.06 86 GLN A CA 1
ATOM 647 C C . GLN A 1 86 ? 21.773 2.341 -23.009 1.00 89.06 86 GLN A C 1
ATOM 649 O O . GLN A 1 86 ? 21.871 2.890 -24.106 1.00 89.06 86 GLN A O 1
ATOM 654 N N . GLU A 1 87 ? 21.401 1.069 -22.879 1.00 90.50 87 GLU A N 1
ATOM 655 C CA . GLU A 1 87 ? 21.086 0.193 -24.013 1.00 90.50 87 GLU A CA 1
ATOM 656 C C . GLU A 1 87 ? 19.938 0.755 -24.862 1.00 90.50 87 GLU A C 1
ATOM 658 O O . GLU A 1 87 ? 20.037 0.808 -26.091 1.00 90.50 87 GLU A O 1
ATOM 663 N N . ALA A 1 88 ? 18.881 1.258 -24.216 1.00 90.75 88 ALA A N 1
ATOM 664 C CA . ALA A 1 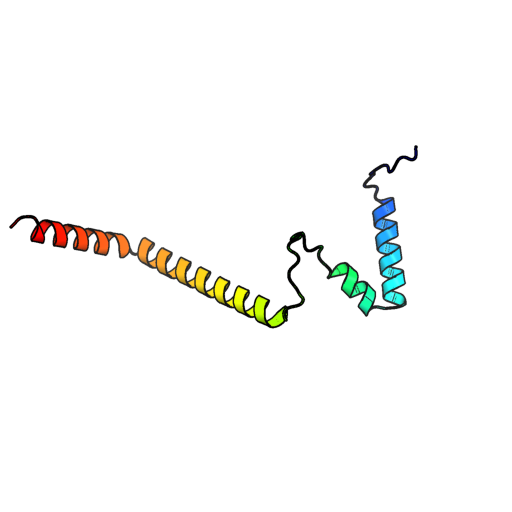88 ? 17.764 1.907 -24.898 1.00 90.75 88 ALA A CA 1
ATOM 665 C C . ALA A 1 88 ? 18.209 3.167 -25.662 1.00 90.75 88 ALA A C 1
ATOM 667 O O . ALA A 1 88 ? 17.825 3.366 -26.816 1.00 90.75 88 ALA A O 1
ATOM 668 N N . ARG A 1 89 ? 19.073 4.002 -25.065 1.00 90.56 89 ARG A N 1
ATOM 669 C CA . ARG A 1 89 ? 19.647 5.183 -25.738 1.00 90.56 89 ARG A CA 1
ATOM 670 C C . ARG A 1 89 ? 20.492 4.795 -26.947 1.00 90.56 89 ARG A C 1
ATOM 672 O O . ARG A 1 89 ? 20.407 5.441 -27.990 1.00 90.56 89 ARG A O 1
ATOM 679 N N . GLU A 1 90 ? 21.291 3.741 -26.834 1.00 93.06 90 GLU A N 1
ATOM 680 C CA . GLU A 1 90 ? 22.102 3.237 -27.941 1.00 93.06 90 GLU A CA 1
ATOM 681 C C . GLU A 1 90 ? 21.253 2.622 -29.058 1.00 93.06 90 GLU A C 1
ATOM 683 O O . GLU A 1 90 ? 21.607 2.751 -30.230 1.00 93.06 90 GLU A O 1
ATOM 688 N N . ALA A 1 91 ? 20.135 1.971 -28.729 1.00 92.69 91 ALA A N 1
ATOM 689 C CA . ALA A 1 91 ? 19.178 1.471 -29.714 1.00 92.69 91 ALA A CA 1
ATOM 690 C C . ALA A 1 91 ? 18.543 2.619 -30.517 1.00 92.69 91 ALA A C 1
ATOM 692 O O . ALA A 1 91 ? 18.549 2.576 -31.745 1.00 92.69 91 ALA A O 1
ATOM 693 N N . VAL A 1 92 ? 18.100 3.684 -29.841 1.00 92.62 92 VAL A N 1
ATOM 694 C CA . VAL A 1 92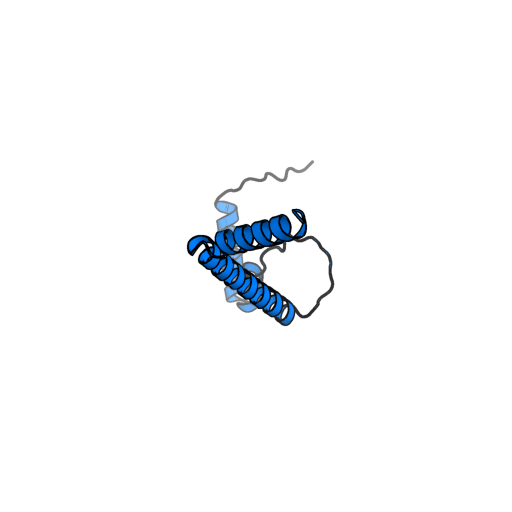 ? 17.551 4.881 -30.504 1.00 92.62 92 VAL A CA 1
ATOM 695 C C . VAL A 1 92 ? 18.612 5.585 -31.351 1.00 92.62 92 VAL A C 1
ATOM 697 O O . VAL A 1 92 ? 18.355 5.958 -32.491 1.00 92.62 92 VAL A O 1
ATOM 700 N N . ARG A 1 93 ? 19.843 5.738 -30.847 1.00 91.94 93 ARG A N 1
ATOM 701 C CA . ARG A 1 93 ? 20.930 6.341 -31.636 1.00 91.94 93 ARG A CA 1
ATOM 702 C C . ARG A 1 93 ? 21.215 5.545 -32.911 1.00 91.94 93 ARG A C 1
ATOM 704 O O . ARG A 1 93 ? 21.465 6.144 -33.950 1.00 91.94 93 ARG A O 1
ATOM 711 N N . ARG A 1 94 ? 21.162 4.211 -32.836 1.00 89.88 94 ARG A N 1
ATOM 712 C CA . ARG A 1 94 ? 21.328 3.331 -34.001 1.00 89.88 94 ARG A CA 1
ATOM 713 C C . ARG A 1 94 ? 20.194 3.485 -35.012 1.00 89.88 94 ARG A C 1
ATOM 715 O O . ARG A 1 94 ? 20.481 3.528 -36.199 1.00 89.88 94 ARG A O 1
ATOM 722 N N . SER A 1 95 ? 18.942 3.607 -34.570 1.00 90.25 95 SER A N 1
ATOM 723 C CA . SER A 1 95 ? 17.809 3.798 -35.486 1.00 90.25 95 SER A CA 1
ATOM 724 C C . SER A 1 95 ? 17.764 5.189 -36.125 1.00 90.25 95 SER A C 1
ATOM 726 O O . SER A 1 95 ? 17.205 5.337 -37.201 1.00 90.25 95 SER A O 1
ATOM 728 N N . MET A 1 96 ? 18.328 6.205 -35.464 1.00 84.12 96 MET A N 1
ATOM 729 C CA . MET A 1 96 ? 18.333 7.598 -35.938 1.00 84.12 96 MET A CA 1
ATOM 730 C C . MET A 1 96 ? 19.573 7.974 -36.768 1.00 84.12 96 MET A C 1
ATOM 732 O O . MET A 1 96 ? 19.606 9.057 -37.341 1.00 84.12 96 MET A O 1
ATOM 736 N N . GLY A 1 97 ? 20.613 7.136 -36.776 1.00 72.94 97 GLY A N 1
ATOM 737 C CA . GLY A 1 97 ? 21.889 7.390 -37.459 1.00 72.94 97 GLY A CA 1
ATOM 738 C C . GLY A 1 97 ? 22.061 6.663 -38.796 1.00 72.94 97 GLY A C 1
ATOM 739 O O . GLY A 1 97 ? 23.202 6.519 -39.235 1.00 72.94 97 GLY A O 1
ATOM 740 N N . GLY A 1 98 ? 20.970 6.157 -39.379 1.00 54.66 98 GLY A N 1
ATOM 741 C CA . GLY A 1 98 ? 20.922 5.529 -40.704 1.00 54.66 98 GLY A CA 1
ATOM 742 C C . GLY A 1 98 ? 20.368 6.467 -41.764 1.00 54.66 98 GLY A C 1
ATOM 743 O O . GLY A 1 98 ? 19.450 7.245 -41.423 1.00 54.66 98 GLY A O 1
#

Organism: Pyrenophora tritici-repentis (strain Pt-1C-BFP) (NCBI:txid426418)

pLDDT: mean 78.47, std 17.13, range [38.41, 97.5]

Radius of gyration: 28.28 Å; chains: 1; bounding box: 44×42×79 Å

Sequence (98 aa):
MTIQTTTTEPIQLAQILSDLNSLRACDPSAALALVSARPNTNTNTTAPTPASTQEDTELERAKDLLKLHYEVKEAHMRGELGRGLQEAREAVRRSMGG

Secondary structure (DSSP, 8-state):
---------HHHHHHHHHHHHHHHHH-HHHHHHHHH--------------HHHHHHHHHHHHHHHHHHHHHHHHHHHTTHHHHHHHHHHHHHHHHH--